Protein AF-Q58NR0-F1 (afdb_monomer)

pLDDT: mean 70.24, std 12.93, range [39.41, 89.69]

Sequence (77 aa):
MAPRKGKTPKEEVQVQLGPQVREGENVFAVCHIYASYNDTFVHVTDLSGRETIIRVTGGQKVKADRDESSLRCYVGC

Secondary structure (DSSP, 8-state):
--------------------PPTTPPPP-EEEEEE-SS-EEEEEE-TTS-SEEEEEEHHHH-SSGGGTTSGGGGTT-

Radius of gyration: 17.91 Å; Cα contacts (8 Å, |Δi|>4): 90; chains: 1; bounding box: 57×34×36 Å

Mean predicted aligned error: 12.62 Å

InterPro domains:
  IPR001971 Small ribosomal subunit protein uS11 [PF00411] (30-70)
  IPR001971 Small ribosomal subunit protein uS11 [PTHR11759] (4-70)
  IPR036967 Small ribosomal subunit protein uS11 superfamily [G3DSA:3.30.420.80] (1-73)

Structure (mmCIF, N/CA/C/O backbone):
data_AF-Q58NR0-F1
#
_entry.id   AF-Q58NR0-F1
#
loop_
_atom_site.group_PDB
_atom_site.id
_atom_site.type_symbol
_atom_site.label_ato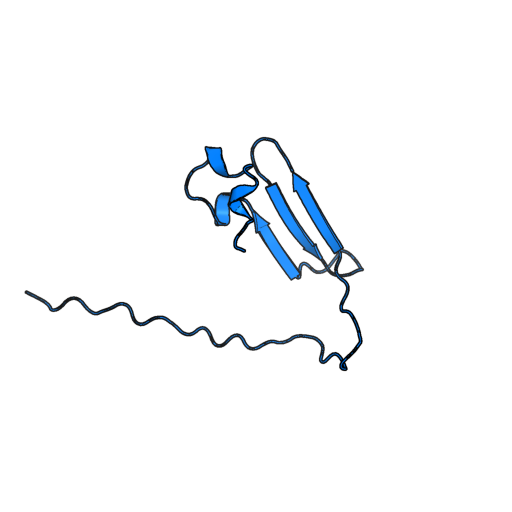m_id
_atom_site.label_alt_id
_atom_site.label_comp_id
_atom_site.label_asym_id
_atom_site.label_entity_id
_atom_site.label_seq_id
_atom_site.pdbx_PDB_ins_code
_atom_site.Cartn_x
_atom_site.Cartn_y
_atom_site.Cartn_z
_atom_site.occupancy
_atom_site.B_iso_or_equiv
_atom_site.auth_seq_id
_atom_site.auth_comp_id
_atom_site.auth_asym_id
_atom_site.auth_atom_id
_atom_site.pdbx_PDB_model_num
ATOM 1 N N . MET A 1 1 ? 38.156 -21.796 12.966 1.00 48.19 1 MET A N 1
ATOM 2 C CA . MET A 1 1 ? 37.090 -21.501 11.983 1.00 48.19 1 MET A CA 1
ATOM 3 C C . MET A 1 1 ? 35.801 -21.296 12.767 1.00 48.19 1 MET A C 1
ATOM 5 O O . MET A 1 1 ? 35.371 -22.223 13.438 1.00 48.19 1 MET A O 1
ATOM 9 N N . ALA A 1 2 ? 35.294 -20.063 12.837 1.00 56.25 2 ALA A N 1
ATOM 10 C CA . ALA A 1 2 ? 34.184 -19.700 13.724 1.00 56.25 2 ALA A CA 1
ATOM 11 C C . ALA A 1 2 ? 32.862 -20.377 13.298 1.00 56.25 2 ALA A C 1
ATOM 13 O O . ALA A 1 2 ? 32.601 -20.461 12.093 1.00 56.25 2 ALA A O 1
ATOM 14 N N . PRO A 1 3 ? 32.014 -20.837 14.237 1.00 59.34 3 PRO A N 1
ATOM 15 C CA . PRO A 1 3 ? 30.723 -21.415 13.894 1.00 59.34 3 PRO A CA 1
ATOM 16 C C . PRO A 1 3 ? 29.770 -20.308 13.422 1.00 59.34 3 PRO A C 1
ATOM 18 O O . PRO A 1 3 ? 29.609 -19.271 14.067 1.00 59.34 3 PRO A O 1
ATOM 21 N N . ARG A 1 4 ? 29.152 -20.519 12.257 1.00 54.38 4 ARG A N 1
ATOM 22 C CA . ARG A 1 4 ? 28.178 -19.598 11.662 1.00 54.38 4 ARG A CA 1
ATOM 23 C C . ARG A 1 4 ? 26.931 -19.535 12.547 1.00 54.38 4 ARG A C 1
ATOM 25 O O . ARG A 1 4 ? 26.178 -20.498 12.637 1.00 54.38 4 ARG A O 1
ATOM 32 N N . LYS A 1 5 ? 26.729 -18.385 13.192 1.00 47.66 5 LYS A N 1
ATOM 33 C CA . LYS A 1 5 ? 25.546 -18.047 13.990 1.00 47.66 5 LYS A CA 1
ATOM 34 C C . LYS A 1 5 ? 24.309 -18.074 13.084 1.00 47.66 5 LYS A C 1
ATOM 36 O O . LYS A 1 5 ? 24.214 -17.281 12.147 1.00 47.66 5 LYS A O 1
ATOM 41 N N . GLY A 1 6 ? 23.406 -19.021 13.333 1.00 48.19 6 GLY A N 1
ATOM 42 C CA . GLY A 1 6 ? 22.118 -19.118 12.651 1.00 48.19 6 GLY A CA 1
ATOM 43 C C . GLY A 1 6 ? 21.314 -17.830 12.824 1.00 48.19 6 GLY A C 1
ATOM 44 O O . GLY A 1 6 ? 21.320 -17.224 13.896 1.00 48.19 6 GLY A O 1
ATOM 45 N N . LYS A 1 7 ? 20.655 -17.386 11.751 1.00 44.22 7 LYS A N 1
ATOM 46 C CA . LYS A 1 7 ? 19.701 -16.276 11.804 1.00 44.22 7 LYS A CA 1
ATOM 47 C C . LYS A 1 7 ? 18.504 -16.710 12.647 1.00 44.22 7 LYS A C 1
ATOM 49 O O . LY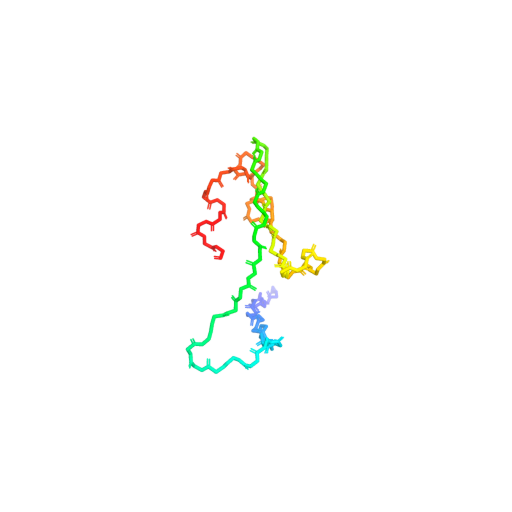S A 1 7 ? 17.703 -17.521 12.197 1.00 44.22 7 LYS A O 1
ATOM 54 N N . THR A 1 8 ? 18.392 -16.166 13.852 1.00 39.41 8 THR A N 1
ATOM 55 C CA . THR A 1 8 ? 17.166 -16.211 14.648 1.00 39.41 8 THR A CA 1
ATOM 56 C C . THR A 1 8 ? 16.078 -15.436 13.892 1.00 39.41 8 THR A C 1
ATOM 58 O O . THR A 1 8 ? 16.317 -14.267 13.569 1.00 39.41 8 THR A O 1
ATOM 61 N N . PRO A 1 9 ? 14.922 -16.037 13.560 1.00 47.38 9 PRO A N 1
ATOM 62 C CA . PRO A 1 9 ? 13.787 -15.276 13.057 1.00 47.38 9 PRO A CA 1
ATOM 63 C C . PRO A 1 9 ? 13.351 -14.313 14.166 1.00 47.38 9 PRO A C 1
ATOM 65 O O . PRO A 1 9 ? 13.021 -14.737 15.271 1.00 47.38 9 PRO A O 1
ATOM 68 N N . LYS A 1 10 ? 13.440 -13.006 13.905 1.00 46.53 10 LYS A N 1
ATOM 69 C CA . LYS A 1 10 ? 12.833 -12.001 14.776 1.00 46.53 10 LYS A CA 1
ATOM 70 C C . LYS A 1 10 ? 11.326 -12.144 14.620 1.00 46.53 10 LYS A C 1
ATOM 72 O O . LYS A 1 10 ? 10.785 -11.805 13.574 1.00 46.53 10 LYS A O 1
ATOM 77 N N . GLU A 1 11 ? 10.685 -12.678 15.643 1.00 58.28 11 GLU A N 1
ATOM 78 C CA . GLU A 1 11 ? 9.242 -12.602 15.808 1.00 58.28 11 GLU A CA 1
ATOM 79 C C . GLU A 1 11 ? 8.922 -11.150 16.183 1.00 58.28 11 GLU A C 1
ATOM 81 O O . GLU A 1 11 ? 9.067 -10.731 17.331 1.00 58.28 11 GLU A O 1
ATOM 86 N N . GLU A 1 12 ? 8.630 -10.327 15.175 1.00 57.34 12 GLU A N 1
ATOM 87 C CA . GLU A 1 12 ? 8.047 -9.009 15.403 1.00 57.34 12 GLU A CA 1
ATOM 88 C C . GLU A 1 12 ? 6.662 -9.226 16.006 1.00 57.34 12 GLU A C 1
ATOM 90 O O . GLU A 1 12 ? 5.731 -9.661 15.331 1.00 57.34 12 GLU A O 1
ATOM 95 N N . VAL A 1 13 ? 6.544 -8.949 17.304 1.00 46.59 13 VAL A N 1
ATOM 96 C CA . VAL A 1 13 ? 5.265 -8.878 18.006 1.00 46.59 13 VAL A CA 1
ATOM 97 C C . VAL A 1 13 ? 4.435 -7.792 17.322 1.00 46.59 13 VAL A C 1
ATOM 99 O O . VAL A 1 13 ? 4.630 -6.602 17.568 1.00 46.59 13 VAL A O 1
ATOM 102 N N . GLN A 1 14 ? 3.533 -8.192 16.426 1.00 51.78 14 GLN A N 1
ATOM 103 C CA . GLN A 1 14 ? 2.543 -7.298 15.836 1.00 51.78 14 GLN A CA 1
ATOM 104 C C . GLN A 1 14 ? 1.547 -6.900 16.926 1.00 51.78 14 GLN A C 1
ATOM 106 O O . GLN A 1 14 ? 0.528 -7.554 17.139 1.00 51.78 14 GLN A O 1
ATOM 111 N N . VAL A 1 15 ? 1.847 -5.823 17.647 1.00 58.44 15 VAL A N 1
ATOM 112 C CA . VAL A 1 15 ? 0.866 -5.162 18.506 1.00 58.44 15 VAL A CA 1
ATOM 113 C C . VAL A 1 15 ? -0.173 -4.532 17.576 1.00 58.44 15 VAL A C 1
ATOM 115 O O . VAL A 1 15 ? 0.072 -3.487 16.975 1.00 58.44 15 VAL A O 1
ATOM 118 N N . GLN A 1 16 ? -1.318 -5.194 17.397 1.00 60.25 16 GLN A N 1
ATOM 119 C CA . GLN A 1 16 ? -2.427 -4.666 16.602 1.00 60.25 16 GLN A CA 1
ATOM 120 C C . GLN A 1 16 ? -3.096 -3.512 17.361 1.00 60.25 16 GLN A C 1
ATOM 122 O O . GLN A 1 16 ? -4.017 -3.710 18.148 1.00 60.25 16 GLN A O 1
ATOM 127 N N . LEU A 1 17 ? -2.626 -2.288 17.120 1.00 68.38 17 LEU A N 1
ATOM 128 C CA . LEU A 1 17 ? -3.253 -1.043 17.582 1.00 68.38 17 LEU A CA 1
ATOM 129 C C . LEU A 1 17 ? -4.412 -0.644 16.645 1.00 68.38 17 LEU A C 1
ATOM 131 O O . LEU A 1 17 ? -4.447 0.467 16.122 1.00 68.38 17 LEU A O 1
ATOM 135 N N . GLY A 1 18 ? -5.322 -1.581 16.373 1.00 69.75 18 GLY A N 1
ATOM 136 C CA . GLY A 1 18 ? -6.490 -1.363 15.518 1.00 69.75 18 GLY A CA 1
ATOM 137 C C . GLY A 1 18 ? -7.740 -0.972 16.317 1.00 69.75 18 GLY A C 1
ATOM 138 O O . GLY A 1 18 ? -7.801 -1.222 17.524 1.00 69.75 18 GLY A O 1
ATOM 139 N N . PRO A 1 19 ? -8.759 -0.379 15.669 1.00 71.00 19 PRO A N 1
ATOM 140 C CA . PRO A 1 19 ? -10.059 -0.181 16.302 1.00 71.00 19 PRO A CA 1
ATOM 141 C C . PRO A 1 19 ? -10.610 -1.529 16.792 1.00 71.00 19 PRO A C 1
ATOM 143 O O . PRO A 1 19 ? -10.572 -2.518 16.064 1.00 71.00 19 PRO A O 1
ATOM 146 N N . GLN A 1 20 ? -11.107 -1.584 18.030 1.00 68.81 20 GLN A N 1
ATOM 147 C CA . GLN A 1 20 ? -11.788 -2.772 18.552 1.00 68.81 20 GLN A CA 1
ATOM 148 C C . GLN A 1 20 ? -13.196 -2.818 17.965 1.00 68.81 20 GLN A C 1
ATOM 150 O O . GLN A 1 20 ? -14.107 -2.144 18.443 1.00 68.81 20 GLN A O 1
ATOM 155 N N .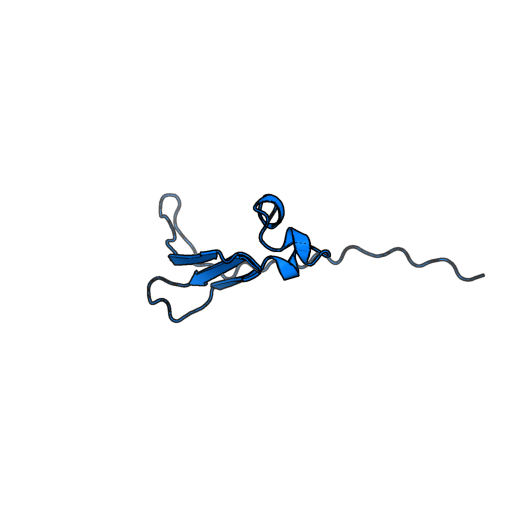 VAL A 1 21 ? -13.344 -3.571 16.883 1.00 70.06 21 VAL A N 1
ATOM 156 C CA . VAL A 1 21 ? -14.602 -3.710 16.151 1.00 70.06 21 VAL A CA 1
ATOM 157 C C . VAL A 1 21 ? -15.409 -4.857 16.752 1.00 70.06 21 VAL A C 1
ATOM 159 O O . VAL A 1 21 ? -14.842 -5.896 17.096 1.00 70.06 21 VAL A O 1
ATOM 162 N N . ARG A 1 22 ? -16.726 -4.687 16.896 1.00 74.31 22 ARG A N 1
ATOM 163 C CA . ARG A 1 22 ? -17.608 -5.783 17.318 1.00 74.31 22 ARG A CA 1
ATOM 164 C C . ARG A 1 22 ? -17.806 -6.753 16.153 1.00 74.31 22 ARG A C 1
ATOM 166 O O . ARG A 1 22 ? -17.773 -6.352 14.991 1.00 74.31 22 ARG A O 1
ATOM 173 N N . GLU A 1 23 ? -18.016 -8.032 16.458 1.00 69.81 23 GLU A N 1
ATOM 174 C CA . GLU A 1 23 ? -18.306 -9.043 15.436 1.00 69.81 23 GLU A CA 1
ATOM 175 C C . GLU A 1 23 ? -19.511 -8.605 14.584 1.00 69.81 23 GLU A C 1
ATOM 177 O O . GLU A 1 23 ? -20.618 -8.441 15.096 1.00 69.81 23 GLU A O 1
ATOM 182 N N . GLY A 1 24 ? -19.275 -8.383 13.286 1.00 76.62 24 GLY A N 1
ATOM 183 C CA . GLY A 1 24 ? -20.297 -7.987 12.311 1.00 76.62 24 GLY A CA 1
ATOM 184 C C . GLY A 1 24 ? -20.164 -6.574 11.729 1.00 76.62 24 GLY A C 1
ATOM 185 O O . GLY A 1 24 ? -20.911 -6.251 10.807 1.00 76.62 24 GLY A O 1
ATOM 186 N N . GLU A 1 25 ? -19.231 -5.742 12.204 1.00 78.31 25 GLU A N 1
ATOM 187 C CA . GLU A 1 25 ? -18.982 -4.413 11.621 1.00 78.31 25 GLU A CA 1
ATOM 188 C C . GLU A 1 25 ? -17.743 -4.416 10.703 1.00 78.31 25 GLU A C 1
ATOM 190 O O . GLU A 1 25 ? -16.712 -5.012 11.015 1.00 78.31 25 GLU A O 1
ATOM 195 N N . ASN A 1 26 ? -17.835 -3.731 9.557 1.00 80.69 26 ASN A N 1
ATOM 196 C CA . ASN A 1 26 ? -16.736 -3.608 8.597 1.00 80.69 26 ASN A CA 1
ATOM 197 C C . ASN A 1 26 ? -15.956 -2.309 8.830 1.00 80.69 26 ASN A C 1
ATOM 199 O O . ASN A 1 26 ? -16.547 -1.234 8.936 1.00 80.69 26 ASN A O 1
ATOM 203 N N . VAL A 1 27 ? -14.624 -2.392 8.821 1.00 80.75 27 VAL A N 1
ATOM 204 C CA . VAL A 1 27 ? -13.748 -1.210 8.799 1.00 80.75 27 VAL A CA 1
ATOM 205 C C . VAL A 1 27 ? -13.481 -0.833 7.352 1.00 80.75 27 VAL A C 1
ATOM 207 O O . VAL A 1 27 ? -12.902 -1.612 6.596 1.00 80.75 27 VAL A O 1
ATOM 210 N N . PHE A 1 28 ? -13.908 0.364 6.963 1.00 83.62 28 PHE A N 1
ATOM 211 C CA . PHE A 1 28 ? -13.702 0.874 5.613 1.00 83.62 28 PHE A CA 1
ATOM 212 C C . PHE A 1 28 ? -12.446 1.740 5.535 1.00 83.62 28 PHE A C 1
ATOM 214 O O . PHE A 1 28 ? -12.179 2.557 6.414 1.00 83.62 28 PHE A O 1
ATOM 221 N N . ALA A 1 29 ? -11.716 1.586 4.437 1.00 84.81 29 ALA A N 1
ATOM 222 C CA . ALA A 1 29 ? -10.596 2.430 4.054 1.00 84.81 29 ALA A CA 1
ATOM 223 C C . ALA A 1 29 ? -10.664 2.699 2.547 1.00 84.81 29 ALA A C 1
ATOM 225 O O . ALA A 1 29 ? -11.285 1.939 1.797 1.00 84.81 29 ALA A O 1
ATOM 226 N N . VAL A 1 30 ? -10.025 3.778 2.105 1.00 85.88 30 VAL A N 1
ATOM 227 C CA . VAL A 1 30 ? -9.949 4.140 0.687 1.00 85.88 30 VAL A CA 1
ATOM 228 C C . VAL A 1 30 ? -8.600 3.690 0.146 1.00 85.88 30 VAL A C 1
ATOM 230 O O . VAL A 1 30 ? -7.557 4.035 0.694 1.00 85.88 30 VAL A O 1
ATOM 233 N N . CYS A 1 31 ? -8.611 2.914 -0.936 1.00 87.25 31 CYS A N 1
ATOM 234 C CA . CYS A 1 31 ? -7.394 2.472 -1.606 1.00 87.25 31 CYS A CA 1
ATOM 235 C C . CYS A 1 31 ? -7.174 3.279 -2.889 1.00 87.25 31 CYS A C 1
ATOM 237 O O . CYS A 1 31 ? -7.885 3.103 -3.878 1.00 87.25 31 CYS A O 1
ATOM 239 N N . HIS A 1 32 ? -6.159 4.137 -2.885 1.00 86.38 32 HIS A N 1
ATOM 240 C CA . HIS A 1 32 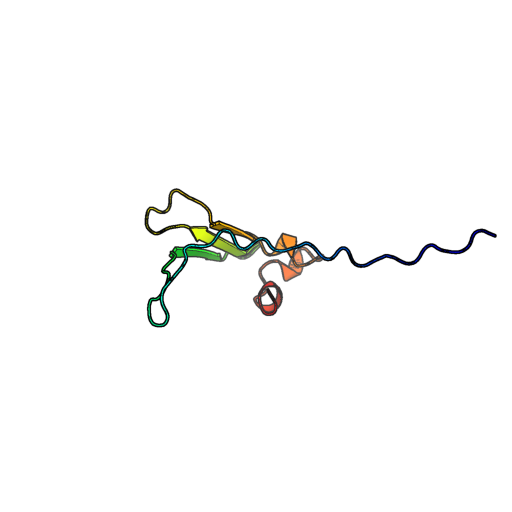? -5.675 4.851 -4.057 1.00 86.38 32 HIS A CA 1
ATOM 241 C C . HIS A 1 32 ? -4.658 3.975 -4.791 1.00 86.38 32 HIS A C 1
ATOM 243 O O . HIS A 1 32 ? -3.545 3.749 -4.311 1.00 86.38 32 HIS A O 1
ATOM 249 N N . ILE A 1 33 ? -5.059 3.462 -5.955 1.00 86.38 33 ILE A N 1
ATOM 250 C CA . ILE A 1 33 ? -4.203 2.644 -6.816 1.00 86.38 33 ILE A CA 1
ATOM 251 C C . ILE A 1 33 ? -3.738 3.510 -7.981 1.00 86.38 33 ILE A C 1
ATOM 253 O O . ILE A 1 33 ? -4.536 3.888 -8.838 1.00 86.38 33 ILE A O 1
ATOM 257 N N . TYR A 1 34 ? -2.445 3.812 -8.020 1.00 84.62 34 TYR A N 1
ATOM 258 C CA . TYR A 1 34 ? -1.824 4.469 -9.165 1.00 84.62 34 TYR A CA 1
ATOM 259 C C . TYR A 1 34 ? -1.055 3.426 -9.966 1.00 84.62 34 TYR A C 1
ATOM 261 O O . TYR A 1 34 ? -0.034 2.927 -9.503 1.00 84.62 34 TYR A O 1
ATOM 269 N N . ALA A 1 35 ? -1.557 3.074 -11.147 1.00 83.75 35 ALA A N 1
ATOM 270 C CA . ALA A 1 35 ? -0.915 2.116 -12.039 1.00 83.75 35 ALA A CA 1
ATOM 271 C C . ALA A 1 35 ? -0.298 2.852 -13.231 1.00 83.75 35 ALA A C 1
ATOM 273 O O . ALA A 1 35 ? -1.015 3.350 -14.099 1.00 83.75 35 ALA A O 1
ATOM 274 N N . SER A 1 36 ? 1.032 2.929 -13.259 1.00 81.19 36 SER A N 1
ATOM 275 C CA . SER A 1 36 ? 1.798 3.449 -14.390 1.00 81.19 36 SER A CA 1
ATOM 276 C C . SER A 1 36 ? 2.608 2.328 -15.039 1.00 81.19 36 SER A C 1
ATOM 278 O O . SER A 1 36 ? 2.744 1.234 -14.498 1.00 81.19 36 SER A O 1
ATOM 280 N N . TYR A 1 37 ? 3.166 2.603 -16.216 1.00 73.69 37 TYR A N 1
ATOM 281 C CA . TYR A 1 37 ? 3.952 1.628 -16.970 1.00 73.69 37 TYR A CA 1
ATOM 282 C C . TYR A 1 37 ? 5.237 1.199 -16.241 1.00 73.69 37 TYR A C 1
ATOM 284 O O . TYR A 1 37 ? 5.717 0.084 -16.430 1.00 73.69 37 TYR A O 1
ATOM 292 N N . ASN A 1 38 ? 5.769 2.080 -15.391 1.00 75.94 38 ASN A N 1
ATOM 293 C CA . ASN A 1 38 ? 7.036 1.863 -14.694 1.00 75.94 38 ASN A CA 1
ATOM 294 C C . ASN A 1 38 ? 6.851 1.369 -13.257 1.00 75.94 38 ASN A C 1
ATOM 296 O O . ASN A 1 38 ? 7.701 0.654 -12.757 1.00 75.94 38 ASN A O 1
ATOM 300 N N . ASP A 1 39 ? 5.755 1.735 -12.589 1.00 77.62 39 ASP A N 1
ATOM 30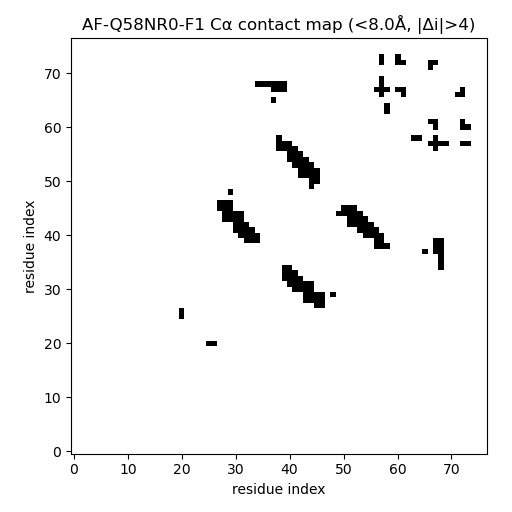1 C CA . ASP A 1 39 ? 5.525 1.345 -11.199 1.00 77.62 39 ASP A CA 1
ATOM 302 C C . ASP A 1 39 ? 4.033 1.438 -10.873 1.00 77.62 39 ASP A C 1
ATOM 304 O O . ASP A 1 39 ? 3.271 2.219 -11.464 1.00 77.62 39 ASP A O 1
ATOM 308 N N . THR A 1 40 ? 3.633 0.639 -9.903 1.00 79.25 40 THR A N 1
ATOM 309 C CA . THR A 1 40 ? 2.302 0.638 -9.317 1.00 79.25 40 THR A CA 1
ATOM 310 C C . THR A 1 40 ? 2.412 1.073 -7.861 1.00 79.25 40 THR A C 1
ATOM 312 O O . THR A 1 40 ? 3.318 0.683 -7.134 1.00 79.25 40 THR A O 1
ATOM 315 N N . PHE A 1 41 ? 1.478 1.893 -7.401 1.00 81.06 41 PHE A N 1
ATOM 316 C CA . PHE A 1 41 ? 1.430 2.351 -6.020 1.00 81.06 41 PHE A CA 1
ATOM 317 C C . PHE A 1 41 ? 0.087 1.968 -5.433 1.00 81.06 41 PHE A C 1
ATOM 319 O O . PHE A 1 41 ? -0.959 2.302 -5.989 1.00 81.06 41 PHE A O 1
ATOM 326 N N . VAL A 1 42 ? 0.138 1.288 -4.293 1.00 84.56 42 VAL A N 1
ATOM 327 C CA . VAL A 1 42 ? -1.025 0.991 -3.465 1.00 84.56 42 VAL A CA 1
ATOM 328 C C . VAL A 1 42 ? -0.918 1.866 -2.230 1.00 84.56 42 VAL A C 1
ATOM 330 O O . VAL A 1 42 ? -0.023 1.695 -1.396 1.00 84.56 42 VAL A O 1
ATOM 333 N N . HIS A 1 43 ? -1.810 2.842 -2.139 1.00 87.50 43 HIS A N 1
ATOM 334 C CA . HIS A 1 43 ? -1.859 3.791 -1.041 1.00 87.50 43 HIS A CA 1
ATOM 335 C C . HIS A 1 43 ? -3.218 3.704 -0.358 1.00 87.50 43 HIS A C 1
ATOM 337 O O . HIS A 1 43 ? -4.235 4.113 -0.908 1.00 87.50 43 HIS A O 1
ATOM 343 N N . VAL A 1 44 ? -3.234 3.137 0.844 1.00 86.31 44 VAL A N 1
ATOM 344 C CA . VAL A 1 44 ? -4.443 2.998 1.654 1.00 86.31 44 VAL A CA 1
ATOM 345 C C . VAL A 1 44 ? -4.510 4.159 2.635 1.00 86.31 44 VAL A C 1
ATOM 347 O O . VAL A 1 44 ? -3.589 4.364 3.433 1.00 86.31 44 VAL A O 1
ATOM 350 N N . THR A 1 45 ? -5.608 4.902 2.580 1.00 89.69 45 THR A N 1
ATOM 351 C CA . THR A 1 45 ? -5.898 6.026 3.466 1.00 89.69 45 THR A CA 1
ATOM 352 C C . THR A 1 45 ? -7.181 5.796 4.248 1.00 89.69 45 THR A C 1
ATOM 354 O O . THR A 1 45 ? -8.031 4.981 3.874 1.00 89.69 45 THR A O 1
ATOM 357 N N . ASP A 1 46 ? -7.348 6.565 5.317 1.00 85.94 46 ASP A N 1
ATOM 358 C CA . ASP A 1 46 ? -8.635 6.707 5.985 1.00 85.94 46 ASP A CA 1
ATOM 359 C C . ASP A 1 46 ? -9.685 7.359 5.053 1.00 85.94 46 ASP A C 1
ATOM 361 O O . ASP A 1 46 ? -9.379 7.812 3.944 1.00 85.94 46 ASP A O 1
ATOM 365 N N . LEU A 1 47 ? -10.941 7.422 5.500 1.00 83.56 47 LEU A N 1
ATOM 366 C CA . LEU A 1 47 ? -12.050 8.005 4.732 1.00 83.56 47 LEU A CA 1
ATOM 367 C C . LEU A 1 47 ? -11.846 9.497 4.406 1.00 83.56 47 LEU A C 1
ATOM 369 O O . LEU A 1 47 ? -12.385 9.983 3.414 1.00 83.56 47 LEU A O 1
ATOM 373 N N . SER A 1 48 ? -11.074 10.229 5.217 1.00 82.44 48 SER A N 1
ATOM 374 C CA . SER A 1 48 ? -10.704 11.626 4.964 1.00 82.44 48 SER A CA 1
ATOM 375 C C . SER A 1 48 ? -9.608 11.764 3.904 1.00 82.44 48 SER A C 1
ATOM 377 O O . SER A 1 48 ? -9.423 12.857 3.367 1.00 82.44 4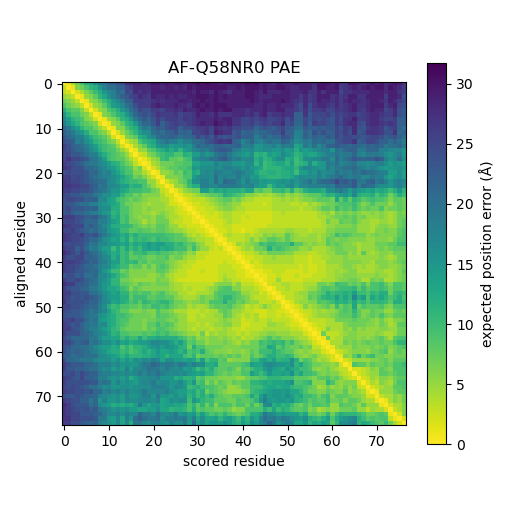8 SER A O 1
ATOM 379 N N . GLY A 1 49 ? -8.874 10.689 3.602 1.00 76.69 49 GLY A N 1
ATOM 380 C CA . GLY A 1 49 ? -7.749 10.710 2.666 1.00 76.69 49 GLY A CA 1
ATOM 381 C C . GLY A 1 49 ? -6.515 11.450 3.192 1.00 76.69 49 GLY A C 1
ATOM 382 O O . GLY A 1 49 ? -5.603 11.736 2.416 1.00 76.69 49 GLY A O 1
ATOM 383 N N . ARG A 1 50 ? -6.487 11.805 4.483 1.00 80.25 50 ARG A N 1
ATOM 384 C CA . ARG A 1 50 ? -5.411 12.605 5.096 1.00 80.25 50 ARG A CA 1
ATOM 385 C C . ARG A 1 50 ? -4.390 11.735 5.807 1.00 80.25 50 ARG A C 1
ATOM 387 O O . ARG A 1 50 ? -3.201 12.043 5.785 1.00 80.25 50 ARG A O 1
ATOM 394 N N . GLU A 1 51 ? -4.849 10.667 6.434 1.00 82.88 51 GLU A N 1
ATOM 395 C CA . GLU A 1 51 ? -4.022 9.738 7.174 1.00 82.88 51 GLU A CA 1
ATOM 396 C C . GLU A 1 51 ? -3.689 8.535 6.291 1.00 82.88 51 GLU A C 1
ATOM 398 O O . GLU A 1 51 ? -4.554 7.897 5.688 1.00 82.88 51 GLU A O 1
ATOM 403 N N . THR A 1 52 ? -2.395 8.246 6.174 1.00 83.00 52 THR A N 1
ATOM 404 C CA . THR A 1 52 ? -1.895 7.124 5.380 1.00 83.00 52 THR A CA 1
ATOM 405 C C . THR A 1 52 ? -1.697 5.924 6.285 1.00 83.00 52 THR A C 1
ATOM 407 O O . THR A 1 52 ? -0.827 5.952 7.150 1.00 83.00 52 THR A O 1
ATOM 410 N N . ILE A 1 53 ? -2.469 4.868 6.050 1.00 81.69 53 ILE A N 1
ATOM 411 C CA . ILE A 1 53 ? -2.396 3.629 6.826 1.00 81.69 53 ILE A CA 1
ATOM 412 C C . ILE A 1 53 ? -1.265 2.764 6.267 1.00 81.69 53 ILE A C 1
ATOM 414 O O . ILE A 1 53 ? -0.381 2.325 6.998 1.00 81.69 53 ILE A O 1
ATOM 418 N N . ILE A 1 54 ? -1.266 2.543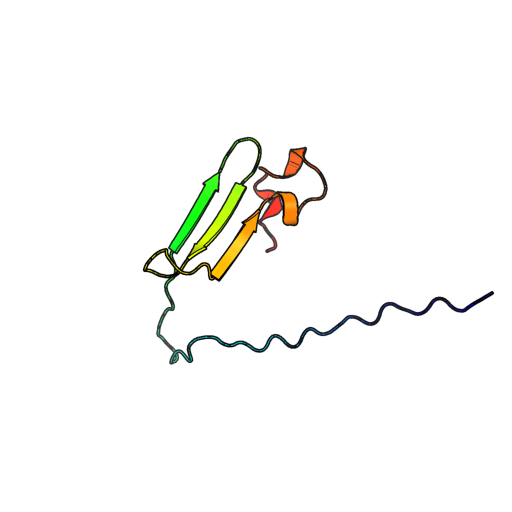 4.949 1.00 78.56 54 ILE A N 1
ATOM 419 C CA . ILE A 1 54 ? -0.286 1.697 4.261 1.00 78.56 54 ILE A CA 1
ATOM 420 C C . ILE A 1 54 ? 0.105 2.346 2.934 1.00 78.56 54 ILE A C 1
ATOM 422 O O . ILE A 1 54 ? -0.746 2.810 2.174 1.00 78.56 54 ILE A O 1
ATOM 426 N N . ARG A 1 55 ? 1.403 2.325 2.624 1.00 82.50 55 ARG A N 1
ATOM 427 C CA . ARG A 1 55 ? 1.938 2.683 1.308 1.00 82.50 55 ARG A CA 1
ATOM 428 C C . ARG A 1 55 ? 2.917 1.610 0.846 1.00 82.50 55 ARG A C 1
ATOM 430 O O . ARG A 1 55 ? 3.962 1.418 1.466 1.00 82.50 55 ARG A O 1
ATOM 437 N N . VAL A 1 56 ? 2.583 0.936 -0.251 1.00 79.31 56 VAL A N 1
ATOM 438 C CA . VAL A 1 56 ? 3.427 -0.098 -0.866 1.00 79.31 56 VAL A CA 1
ATOM 439 C C . VAL A 1 56 ? 3.611 0.203 -2.347 1.00 79.31 56 VAL A C 1
ATOM 441 O O . VAL A 1 56 ? 2.654 0.529 -3.051 1.00 79.31 56 VAL A O 1
ATOM 444 N N . THR A 1 57 ? 4.848 0.085 -2.817 1.00 80.81 57 THR A N 1
ATOM 445 C CA . THR A 1 57 ? 5.228 0.248 -4.227 1.00 80.81 57 THR A CA 1
ATOM 446 C C . THR A 1 57 ? 5.737 -1.071 -4.788 1.00 80.81 57 THR A C 1
ATOM 448 O O . THR A 1 57 ? 6.125 -1.960 -4.017 1.00 80.81 57 THR A O 1
ATOM 451 N N . GLY A 1 58 ? 5.751 -1.202 -6.112 1.00 72.81 58 GLY A N 1
ATOM 452 C CA . GLY A 1 58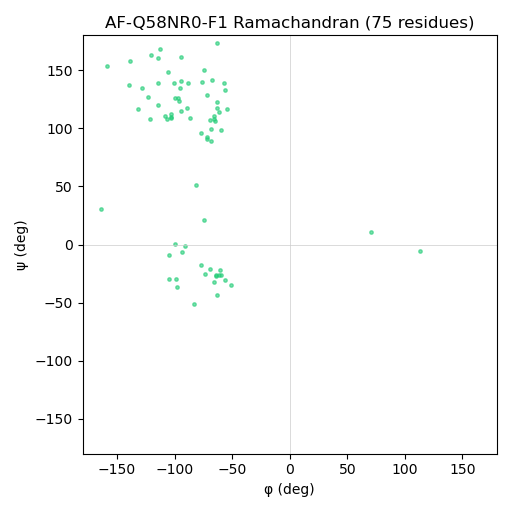 ? 6.194 -2.427 -6.760 1.00 72.81 58 GLY A CA 1
ATOM 453 C C . GLY A 1 58 ? 7.668 -2.684 -6.460 1.00 72.81 58 GLY A C 1
ATOM 454 O O . GLY A 1 58 ? 8.051 -3.772 -6.025 1.00 72.81 58 GLY A O 1
ATOM 455 N N . GLY A 1 59 ? 8.479 -1.629 -6.534 1.00 70.12 59 GLY A N 1
ATOM 456 C CA . GLY A 1 59 ? 9.911 -1.681 -6.228 1.00 70.12 59 GLY A CA 1
ATOM 457 C C . GLY A 1 59 ? 10.282 -2.101 -4.812 1.00 70.12 59 GLY A C 1
ATOM 458 O O . GLY A 1 59 ? 11.381 -2.597 -4.572 1.00 70.12 59 GLY A O 1
ATOM 459 N N . GLN A 1 60 ? 9.371 -1.972 -3.843 1.00 72.56 60 GLN A N 1
ATOM 460 C CA . GLN A 1 60 ? 9.630 -2.469 -2.489 1.00 72.56 60 GLN A CA 1
ATOM 461 C C . GLN A 1 60 ? 9.561 -3.999 -2.398 1.00 72.56 60 GLN A C 1
ATOM 463 O O . GLN A 1 60 ? 10.165 -4.585 -1.495 1.00 72.56 60 GLN A O 1
ATOM 468 N N . LYS A 1 61 ? 8.818 -4.657 -3.295 1.00 71.81 61 LYS A N 1
ATOM 469 C CA . LYS A 1 61 ? 8.557 -6.100 -3.227 1.00 71.81 61 LYS A CA 1
ATOM 470 C C . LYS A 1 61 ? 9.360 -6.897 -4.256 1.00 71.81 61 LYS A C 1
ATOM 472 O O . LYS A 1 61 ? 9.732 -8.037 -3.962 1.00 71.81 61 LYS A O 1
ATOM 477 N N . VAL A 1 62 ? 9.692 -6.316 -5.409 1.00 67.12 62 VAL A N 1
ATOM 478 C CA . VAL A 1 62 ? 10.530 -6.963 -6.431 1.00 67.12 62 VAL A CA 1
ATOM 479 C C . VAL A 1 62 ? 11.943 -6.381 -6.465 1.00 67.12 62 VAL A C 1
ATOM 481 O O . VAL A 1 62 ? 12.169 -5.219 -6.172 1.00 67.12 62 VAL A O 1
ATOM 484 N N . LYS A 1 63 ? 12.933 -7.214 -6.808 1.00 68.06 63 LYS A N 1
ATOM 485 C CA . LYS A 1 63 ? 14.345 -6.794 -6.938 1.00 68.06 63 LYS A CA 1
ATOM 486 C C . LYS A 1 63 ? 14.730 -6.393 -8.364 1.00 68.06 63 LYS A C 1
ATOM 488 O O . LYS A 1 63 ? 15.868 -5.997 -8.592 1.00 68.06 63 LYS A O 1
ATOM 493 N N . ALA A 1 64 ? 13.827 -6.592 -9.320 1.00 69.88 64 ALA A N 1
ATOM 494 C CA . ALA A 1 64 ? 14.057 -6.330 -10.730 1.00 69.88 64 ALA A CA 1
ATOM 495 C C . ALA A 1 64 ? 13.134 -5.197 -11.182 1.00 69.88 64 ALA A C 1
ATOM 497 O O . ALA A 1 64 ? 11.920 -5.359 -11.143 1.00 69.88 64 ALA A O 1
ATOM 498 N N . ASP A 1 65 ? 13.742 -4.112 -11.659 1.00 67.06 65 ASP A N 1
ATOM 499 C CA . ASP A 1 65 ? 13.107 -2.872 -12.144 1.00 67.06 65 ASP A CA 1
ATOM 500 C C . ASP A 1 65 ? 12.002 -3.136 -13.191 1.00 67.06 65 ASP A C 1
ATOM 502 O O . ASP A 1 65 ? 10.924 -2.559 -13.195 1.00 67.06 65 ASP A O 1
ATOM 506 N N . ARG A 1 66 ? 12.198 -4.162 -14.028 1.00 66.25 66 ARG A N 1
ATOM 507 C CA . ARG A 1 66 ? 11.230 -4.555 -15.061 1.00 66.25 66 ARG A CA 1
ATOM 508 C C . ARG A 1 66 ? 9.927 -5.167 -14.520 1.00 66.25 66 ARG A C 1
ATOM 510 O O . ARG A 1 66 ? 8.948 -5.219 -15.258 1.00 66.25 66 ARG A O 1
ATOM 517 N N . ASP A 1 67 ? 9.924 -5.689 -13.294 1.00 68.88 67 ASP A N 1
ATOM 518 C CA . ASP A 1 67 ? 8.766 -6.384 -12.707 1.00 68.88 67 ASP A CA 1
ATOM 519 C C . ASP A 1 67 ? 7.954 -5.483 -11.761 1.00 68.88 67 ASP A C 1
ATOM 521 O O . ASP A 1 67 ? 6.951 -5.931 -11.206 1.00 68.88 67 ASP A O 1
ATOM 525 N N . GLU A 1 68 ? 8.365 -4.220 -11.589 1.00 68.88 68 GLU A N 1
ATOM 526 C CA . GLU A 1 68 ? 7.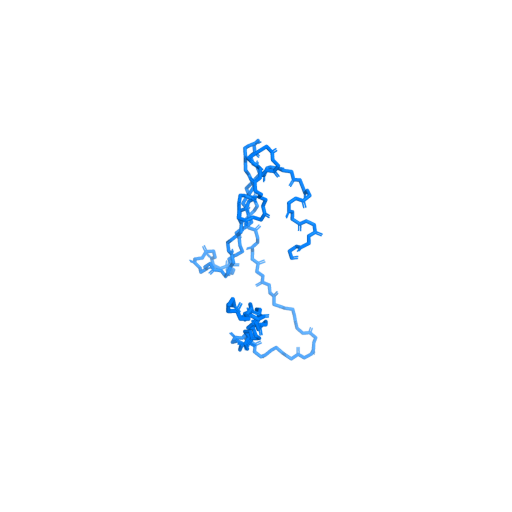762 -3.266 -10.647 1.00 68.88 68 GLU A CA 1
ATOM 527 C C . GLU A 1 68 ? 6.323 -2.896 -11.021 1.00 68.88 68 GLU A C 1
ATOM 529 O O . GLU A 1 68 ? 5.486 -2.729 -10.140 1.00 68.88 68 GLU A O 1
ATOM 534 N N . SER A 1 69 ? 5.999 -2.867 -12.315 1.00 63.94 69 SER A N 1
ATOM 535 C CA . SER A 1 69 ? 4.634 -2.657 -12.816 1.00 63.94 69 SER A CA 1
ATOM 536 C C . SER A 1 69 ? 3.844 -3.952 -13.025 1.00 63.94 69 SER A C 1
ATOM 538 O O . SER A 1 69 ? 2.680 -3.921 -13.439 1.00 63.94 69 SER A O 1
ATOM 540 N N . SER A 1 70 ? 4.454 -5.113 -12.763 1.00 65.62 70 SER A N 1
ATOM 541 C CA . SER A 1 70 ? 3.790 -6.392 -12.974 1.00 65.62 70 SER A CA 1
ATOM 542 C C . SER A 1 70 ? 2.783 -6.675 -11.857 1.00 65.62 70 SER A C 1
ATOM 544 O O . SER A 1 70 ? 3.047 -6.493 -10.667 1.00 65.62 70 SER A O 1
ATOM 546 N N . LEU A 1 71 ? 1.625 -7.225 -12.230 1.00 60.88 71 LEU A N 1
ATOM 547 C CA . LEU A 1 71 ? 0.598 -7.618 -11.261 1.00 60.88 71 LEU A CA 1
ATOM 548 C C . LEU A 1 71 ? 1.124 -8.666 -10.260 1.00 60.88 71 LEU A C 1
ATOM 550 O O . LEU A 1 71 ? 0.662 -8.736 -9.124 1.00 60.88 71 LEU A O 1
ATOM 554 N N . ARG A 1 72 ? 2.127 -9.461 -10.666 1.00 63.25 72 ARG A N 1
ATOM 555 C CA . ARG A 1 72 ? 2.743 -10.511 -9.843 1.00 63.25 72 ARG A CA 1
ATOM 556 C C . ARG A 1 72 ? 3.446 -9.955 -8.612 1.00 63.25 72 ARG A C 1
ATOM 558 O O . ARG A 1 72 ? 3.514 -10.656 -7.603 1.00 63.25 72 ARG A O 1
ATOM 565 N N . CYS A 1 73 ? 3.899 -8.710 -8.676 1.00 59.25 73 CYS A N 1
ATOM 566 C CA . CYS A 1 73 ? 4.510 -8.029 -7.552 1.00 59.25 73 CYS A CA 1
ATOM 567 C C . CYS A 1 73 ? 3.584 -7.998 -6.312 1.00 59.25 73 CYS A C 1
ATOM 569 O O . CYS A 1 73 ? 4.059 -8.118 -5.186 1.00 59.25 73 CYS A O 1
ATOM 571 N N . TYR A 1 74 ? 2.256 -7.976 -6.499 1.00 61.59 74 TYR A N 1
ATOM 572 C CA . TYR A 1 74 ? 1.280 -7.807 -5.409 1.00 61.59 74 TYR A CA 1
ATOM 573 C C . TYR A 1 74 ? 0.530 -9.074 -4.989 1.00 61.59 74 TYR A C 1
ATOM 575 O O . TYR A 1 74 ? -0.138 -9.059 -3.960 1.00 61.59 74 TYR A O 1
ATOM 583 N N . VAL A 1 75 ? 0.650 -10.190 -5.717 1.00 59.53 75 VAL A N 1
ATOM 584 C CA . VAL A 1 75 ? -0.153 -11.424 -5.503 1.00 59.53 75 VAL A CA 1
ATOM 585 C C . VAL A 1 75 ? 0.287 -12.240 -4.261 1.00 59.53 75 VAL A C 1
ATOM 587 O O . VAL A 1 75 ? -0.002 -13.420 -4.115 1.00 59.53 75 VAL A O 1
ATOM 590 N N . GLY A 1 76 ? 0.975 -11.621 -3.307 1.00 53.78 76 GLY A N 1
ATOM 591 C CA . GLY A 1 76 ? 1.400 -12.261 -2.058 1.00 53.78 76 GLY A CA 1
ATOM 592 C C . GLY A 1 76 ? 1.821 -11.251 -0.998 1.00 53.78 76 GLY A C 1
ATOM 593 O O . GLY A 1 76 ? 2.774 -11.500 -0.249 1.00 53.78 76 GLY A O 1
ATOM 594 N N . CYS A 1 77 ? 1.207 -10.068 -1.037 1.00 47.59 77 CYS A N 1
ATOM 595 C CA . CYS A 1 77 ? 1.286 -9.082 0.028 1.00 47.59 77 CYS A CA 1
ATOM 596 C C . CYS A 1 77 ? 0.116 -9.255 0.996 1.00 47.59 77 CYS A C 1
ATOM 598 O O . CYS A 1 77 ? -0.942 -9.749 0.546 1.00 47.59 77 CYS A O 1
#

Solvent-accessible surface area (backbone atoms only — not comparable to full-atom values): 5168 Å² total; per-residue (Å²): 135,84,82,83,79,75,85,74,82,80,80,74,80,78,76,79,90,63,84,90,70,62,97,90,66,82,87,80,65,40,74,49,73,48,80,48,91,68,38,29,36,45,34,32,19,41,85,85,65,76,50,76,78,47,77,50,47,17,64,80,69,37,95,47,76,88,43,11,45,38,73,74,50,58,78,81,114

Foldseek 3Di:
DDDDDDDDPPPPPPPPPDPPDDPPDDQDWDWDWDQDQQKIWTWIGHPVNPHTPDIDMLVVQDVDSNCRNPPVSPPPD

Nearest PDB structures (foldseek):
  9cai-assembly1_AO  TM=9.420E-01  e=2.563E-07  Caenorhabditis elegans
  7oya-assembly1_O2  TM=9.258E-01  e=2.563E-07  Danio rerio
  8b2l-assembly1_S1  TM=9.758E-01  e=1.023E-06  Nicotiana tabacum
  8rxx-assembly1_SO  TM=9.387E-01  e=8.967E-07  Leishmania major strain Friedlin
  8ova-assembly1_AH  TM=9.332E-01  e=2.937E-06  Trypanosoma brucei brucei

Organism: Palaemon pugio (NCBI:txid221654)